Protein AF-A0A8D0L5Y6-F1 (afdb_monomer)

pLDDT: mean 77.29, std 14.19, range [34.22, 94.06]

Sequence (68 aa):
MAAAAAPTQLEAELYYLIARFLQSGPCKKSAQVLVEELEEYQLIPRRLDWQGKEHRRSFEDLVSEVSL

Foldseek 3Di:
DDDPDQDDPVRLVVLLVVLVVCCVDPNVVVSVVSLVVCVVSVNHDFDQDPVRDTDRDHSVVVVVVVVD

Radius of gyration: 12.78 Å; Cα contacts (8 Å, |Δi|>4): 50; chains: 1; bounding box: 31×22×36 Å

Solvent-accessible surface area (backbone atoms only — not comparable to full-atom values): 4163 Å² total; per-residue (Å²): 132,83,78,79,67,79,70,51,73,67,55,22,51,47,53,50,51,51,34,55,53,25,55,78,44,92,44,41,70,60,18,50,56,48,52,53,50,32,60,76,69,61,45,58,70,60,46,68,46,100,85,69,48,77,42,89,67,57,72,65,58,58,57,61,64,76,73,116

Secondary structure (DSSP, 8-state):
----PPPPHHHHHHHHHHHHHHHHSS-HHHHHHHHHHHHHTT-SPPEEPTTS-EE---HHHHHHHTT-

Structure (mmCIF, N/CA/C/O backbone):
data_AF-A0A8D0L5Y6-F1
#
_entry.id   AF-A0A8D0L5Y6-F1
#
loop_
_atom_site.group_PDB
_atom_site.id
_atom_site.type_symbol
_atom_site.label_atom_id
_atom_site.label_alt_id
_atom_site.label_comp_id
_atom_site.label_asym_id
_atom_site.label_entity_id
_atom_site.label_seq_id
_atom_site.pdbx_PDB_ins_code
_atom_site.Cartn_x
_atom_site.Cartn_y
_atom_site.Cartn_z
_atom_site.occupancy
_atom_site.B_iso_or_equiv
_atom_site.auth_seq_id
_atom_site.auth_comp_id
_atom_site.auth_asym_id
_atom_site.auth_atom_id
_atom_site.pdbx_PDB_model_num
ATOM 1 N N . MET A 1 1 ? 23.402 12.478 6.488 1.00 34.22 1 MET A N 1
ATOM 2 C CA . MET A 1 1 ? 22.149 12.601 5.715 1.00 34.22 1 MET A CA 1
ATOM 3 C C . MET A 1 1 ? 22.113 11.434 4.749 1.00 34.22 1 MET A C 1
ATOM 5 O O . MET A 1 1 ? 22.856 11.459 3.778 1.00 34.22 1 MET A O 1
ATOM 9 N N . ALA A 1 2 ? 21.393 10.363 5.091 1.00 38.16 2 ALA A N 1
ATOM 10 C CA . ALA A 1 2 ? 21.293 9.190 4.231 1.00 38.16 2 ALA A CA 1
ATOM 11 C C . ALA A 1 2 ? 20.527 9.595 2.969 1.00 38.16 2 ALA A C 1
ATOM 13 O O . ALA A 1 2 ? 19.376 10.016 3.058 1.00 38.16 2 ALA A O 1
ATOM 14 N N . ALA A 1 3 ? 21.190 9.539 1.816 1.00 41.50 3 ALA A N 1
ATOM 15 C CA . ALA A 1 3 ? 20.502 9.582 0.541 1.00 41.50 3 ALA A CA 1
ATOM 16 C C . ALA A 1 3 ? 19.565 8.371 0.527 1.00 41.50 3 ALA A C 1
ATOM 18 O O . ALA A 1 3 ? 20.044 7.237 0.536 1.00 41.50 3 ALA A O 1
ATOM 19 N N . ALA A 1 4 ? 18.255 8.604 0.603 1.00 51.50 4 ALA A N 1
ATOM 20 C CA . ALA A 1 4 ? 17.276 7.560 0.358 1.00 51.50 4 ALA A CA 1
ATOM 21 C C . ALA A 1 4 ? 17.506 7.098 -1.085 1.00 51.50 4 ALA A C 1
ATOM 23 O O . ALA A 1 4 ? 17.166 7.804 -2.035 1.00 51.50 4 ALA A O 1
ATOM 24 N N . ALA A 1 5 ? 18.212 5.977 -1.244 1.00 58.50 5 ALA A N 1
ATOM 25 C CA . ALA A 1 5 ? 18.292 5.290 -2.517 1.00 58.50 5 ALA A CA 1
ATOM 26 C C . ALA A 1 5 ? 16.850 5.053 -2.976 1.00 58.50 5 ALA A C 1
ATOM 28 O O . ALA A 1 5 ? 15.998 4.720 -2.150 1.00 58.50 5 ALA A O 1
ATOM 29 N N . ALA A 1 6 ? 16.567 5.288 -4.260 1.00 59.78 6 ALA A N 1
ATOM 30 C CA . ALA A 1 6 ? 15.257 4.963 -4.806 1.00 59.78 6 ALA A CA 1
ATOM 31 C 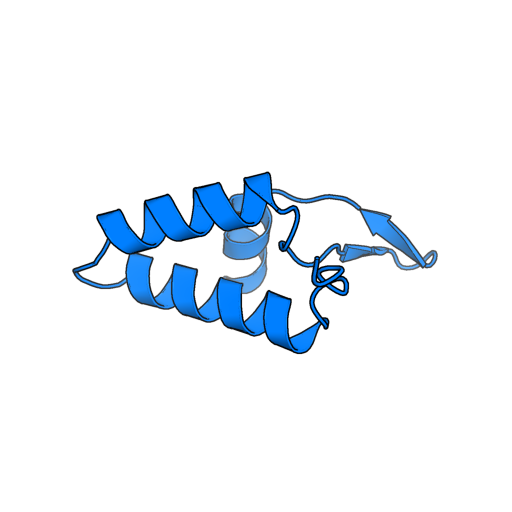C . ALA A 1 6 ? 14.920 3.516 -4.407 1.00 59.78 6 ALA A C 1
ATOM 33 O O . ALA A 1 6 ? 15.809 2.662 -4.524 1.00 59.78 6 ALA A O 1
ATOM 34 N N . PRO A 1 7 ? 13.705 3.253 -3.894 1.00 66.69 7 PRO A N 1
ATOM 35 C CA . PRO A 1 7 ? 13.339 1.919 -3.454 1.00 66.69 7 PRO A CA 1
ATOM 36 C C . PRO A 1 7 ? 13.578 0.955 -4.609 1.00 66.69 7 PRO A C 1
ATOM 38 O O . PRO A 1 7 ? 13.232 1.226 -5.764 1.00 66.69 7 PRO A O 1
ATOM 41 N N . THR A 1 8 ? 14.207 -0.169 -4.301 1.00 78.38 8 THR A N 1
ATOM 42 C CA . THR A 1 8 ? 14.295 -1.268 -5.254 1.00 78.38 8 THR A CA 1
ATOM 43 C C . THR A 1 8 ? 12.880 -1.693 -5.648 1.00 78.38 8 THR A C 1
ATOM 45 O O . THR A 1 8 ? 11.930 -1.532 -4.879 1.00 78.38 8 THR A O 1
ATOM 48 N N . GLN A 1 9 ? 12.716 -2.259 -6.846 1.00 75.50 9 GLN A N 1
ATOM 49 C CA . GLN A 1 9 ? 11.401 -2.716 -7.307 1.00 75.50 9 GLN A CA 1
ATOM 50 C C . GLN A 1 9 ? 10.728 -3.655 -6.285 1.00 75.50 9 GLN A C 1
ATOM 52 O O . GLN A 1 9 ? 9.528 -3.554 -6.047 1.00 75.50 9 GLN A O 1
ATOM 57 N N . 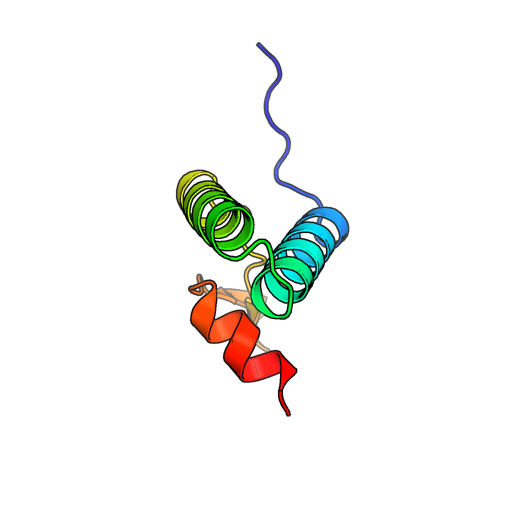LEU A 1 10 ? 11.523 -4.495 -5.616 1.00 81.62 10 LEU A N 1
ATOM 58 C CA . LEU A 1 10 ? 11.067 -5.390 -4.557 1.00 81.62 10 LEU A CA 1
ATOM 59 C C . LEU A 1 10 ? 10.516 -4.640 -3.333 1.00 81.62 10 LEU A C 1
ATOM 61 O O . LEU A 1 10 ? 9.487 -5.028 -2.787 1.00 81.62 10 LEU A O 1
ATOM 65 N N . GLU A 1 11 ? 11.186 -3.575 -2.889 1.00 84.19 11 GLU A N 1
ATOM 66 C CA . GLU A 1 11 ? 10.723 -2.762 -1.758 1.00 84.19 11 GLU A CA 1
ATOM 67 C C . GLU A 1 11 ? 9.407 -2.059 -2.098 1.00 84.19 11 GLU A C 1
ATOM 69 O O . GLU A 1 11 ? 8.472 -2.088 -1.301 1.00 84.19 11 GLU A O 1
ATOM 74 N N . ALA A 1 12 ? 9.299 -1.499 -3.306 1.00 81.38 12 ALA A N 1
ATOM 75 C CA . ALA A 1 12 ? 8.080 -0.858 -3.794 1.00 81.38 12 ALA A CA 1
ATOM 76 C C . ALA A 1 12 ? 6.892 -1.841 -3.864 1.00 81.38 12 ALA A C 1
ATOM 78 O O . ALA A 1 12 ? 5.782 -1.524 -3.428 1.00 81.38 12 ALA A O 1
ATOM 79 N N . GLU A 1 13 ? 7.128 -3.062 -4.354 1.00 82.75 13 GLU A N 1
ATOM 80 C CA . GLU A 1 13 ? 6.134 -4.142 -4.359 1.00 82.75 13 GLU A CA 1
ATOM 81 C C . GLU A 1 13 ? 5.734 -4.560 -2.935 1.00 82.75 13 GLU A C 1
ATOM 83 O O . GLU A 1 13 ? 4.548 -4.738 -2.647 1.00 82.75 13 GLU A O 1
ATOM 88 N N . LEU A 1 14 ? 6.697 -4.664 -2.016 1.00 88.44 14 LEU A N 1
ATOM 89 C CA . LEU A 1 14 ? 6.432 -5.015 -0.623 1.00 88.44 14 LEU A CA 1
ATOM 90 C C . LEU A 1 14 ? 5.561 -3.964 0.074 1.00 88.44 14 LEU A C 1
ATOM 92 O O . LEU A 1 14 ? 4.586 -4.320 0.738 1.00 88.44 14 LEU A O 1
ATOM 96 N N . TYR A 1 15 ? 5.873 -2.678 -0.098 1.00 88.06 15 TYR A N 1
ATOM 97 C CA . TYR A 1 15 ? 5.067 -1.590 0.453 1.00 88.06 15 TYR A CA 1
ATOM 98 C C . TYR A 1 15 ? 3.622 -1.635 -0.048 1.00 88.06 15 TYR A C 1
ATOM 100 O O . TYR A 1 15 ? 2.687 -1.503 0.747 1.00 88.06 15 TYR A O 1
ATOM 108 N N . TYR A 1 16 ? 3.431 -1.895 -1.342 1.00 84.69 16 TYR A N 1
ATOM 109 C CA . TYR A 1 16 ? 2.102 -2.089 -1.912 1.00 84.69 16 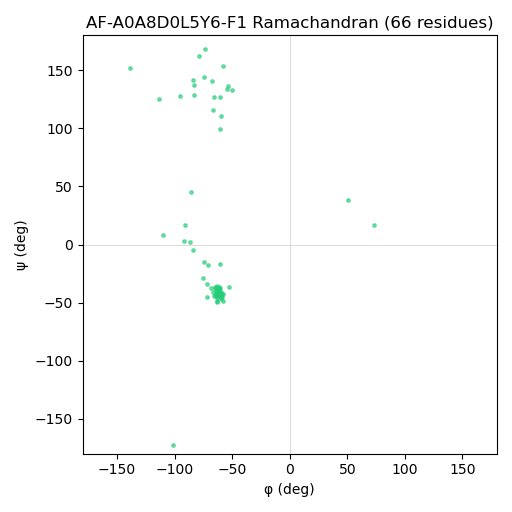TYR A CA 1
ATOM 110 C C . TYR A 1 16 ? 1.360 -3.267 -1.263 1.00 84.69 16 TYR A C 1
ATOM 112 O O . TYR A 1 16 ? 0.201 -3.126 -0.863 1.00 84.69 16 TYR A O 1
ATOM 120 N N . LEU A 1 17 ? 2.018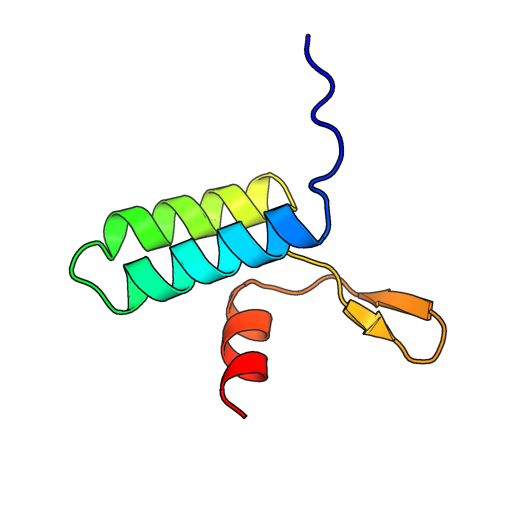 -4.421 -1.113 1.00 88.25 17 LEU A N 1
ATOM 121 C CA . LEU A 1 17 ? 1.411 -5.605 -0.500 1.00 88.25 17 LEU A CA 1
ATOM 122 C C . LEU A 1 17 ? 1.006 -5.351 0.955 1.00 88.25 17 LEU A C 1
ATOM 124 O O . LEU A 1 17 ? -0.079 -5.764 1.366 1.00 88.25 17 LEU A O 1
ATOM 128 N N . ILE A 1 18 ? 1.834 -4.633 1.719 1.00 91.56 18 ILE A N 1
ATOM 129 C CA . ILE A 1 18 ? 1.518 -4.235 3.096 1.00 91.56 18 ILE A CA 1
ATOM 130 C C . ILE A 1 18 ? 0.300 -3.306 3.109 1.00 91.56 18 ILE A C 1
ATOM 132 O O . ILE A 1 18 ? -0.646 -3.552 3.857 1.00 91.56 18 ILE A O 1
ATOM 136 N N . ALA A 1 19 ? 0.270 -2.279 2.258 1.00 90.06 19 ALA A N 1
ATOM 137 C CA . ALA A 1 19 ? -0.861 -1.358 2.171 1.00 90.06 19 ALA A CA 1
ATOM 138 C C . ALA A 1 19 ? -2.168 -2.080 1.797 1.00 90.06 19 ALA A C 1
ATOM 140 O O . ALA A 1 19 ? -3.218 -1.810 2.390 1.00 90.06 19 ALA A O 1
ATOM 141 N N . ARG A 1 20 ? -2.112 -3.037 0.862 1.00 88.50 20 ARG A N 1
ATOM 142 C CA . ARG A 1 20 ? -3.257 -3.874 0.467 1.00 88.50 20 ARG A CA 1
ATOM 143 C C . ARG A 1 20 ? -3.709 -4.791 1.605 1.00 88.50 20 ARG A C 1
ATOM 145 O O . ARG A 1 20 ? -4.905 -4.881 1.885 1.00 88.50 20 ARG A O 1
ATOM 152 N N . PHE A 1 21 ? -2.765 -5.427 2.295 1.00 90.88 21 PHE A N 1
ATOM 153 C CA . PHE A 1 21 ? -3.048 -6.255 3.466 1.00 90.88 21 PHE A CA 1
ATOM 154 C C . PHE A 1 21 ? -3.770 -5.447 4.554 1.00 90.88 21 PHE A C 1
ATOM 156 O O . PHE A 1 21 ? -4.833 -5.854 5.025 1.00 90.88 21 PHE A O 1
ATOM 163 N N . LEU A 1 22 ? -3.256 -4.262 4.892 1.00 92.19 22 LEU A N 1
ATOM 164 C CA . LEU A 1 22 ? -3.835 -3.393 5.918 1.00 92.19 22 LEU A CA 1
ATOM 165 C C . LEU A 1 22 ? -5.231 -2.869 5.538 1.00 92.19 22 LEU A C 1
ATOM 167 O O . LEU A 1 22 ? -6.096 -2.796 6.411 1.00 92.19 22 LEU A O 1
ATOM 171 N N . GLN A 1 23 ? -5.479 -2.560 4.259 1.00 87.38 23 GLN A N 1
ATOM 172 C CA . GLN A 1 23 ? -6.803 -2.155 3.755 1.00 87.38 23 GLN A CA 1
ATOM 173 C C . GLN A 1 23 ? -7.860 -3.252 3.903 1.00 87.38 23 GLN A C 1
ATOM 175 O O . GLN A 1 23 ? -9.011 -2.960 4.233 1.00 87.38 23 GLN A O 1
ATOM 180 N N . SER A 1 24 ? -7.469 -4.509 3.673 1.00 87.44 24 SER A N 1
ATOM 181 C CA . SER A 1 24 ? -8.353 -5.668 3.852 1.00 87.44 24 SER A CA 1
ATOM 182 C C . SER A 1 24 ? -8.590 -6.032 5.325 1.00 87.44 24 SER A C 1
ATOM 184 O O . SER A 1 24 ? -9.516 -6.778 5.640 1.00 87.44 24 SER A O 1
ATOM 186 N N . GLY A 1 25 ? -7.768 -5.496 6.232 1.00 89.19 25 GLY A N 1
ATOM 187 C CA . GLY A 1 25 ? -7.805 -5.770 7.663 1.00 89.19 25 GLY A CA 1
ATOM 188 C C . GLY A 1 25 ? -8.489 -4.680 8.505 1.00 89.19 25 GLY A C 1
ATOM 189 O O . GLY A 1 25 ? -9.065 -3.719 7.991 1.00 89.19 25 GLY A O 1
ATOM 190 N N . PRO A 1 26 ? -8.414 -4.794 9.845 1.00 93.38 26 PRO A N 1
ATOM 191 C CA . PRO A 1 26 ? -8.950 -3.785 10.763 1.00 93.38 26 PRO A CA 1
ATOM 192 C C . PRO A 1 26 ? -8.134 -2.478 10.761 1.00 93.38 26 PRO A C 1
ATOM 194 O O . PRO A 1 26 ? -8.623 -1.433 11.189 1.00 93.38 26 PRO A O 1
ATOM 197 N N . CYS A 1 27 ? -6.898 -2.511 10.256 1.00 92.94 27 CYS A N 1
ATOM 198 C CA . CYS A 1 27 ? -5.927 -1.418 10.315 1.00 92.94 27 CYS A CA 1
ATOM 199 C C . CYS A 1 27 ? -6.075 -0.401 9.168 1.00 92.94 27 CYS A C 1
ATOM 201 O O . CYS A 1 27 ? -5.084 0.036 8.584 1.00 92.94 27 CYS A O 1
ATOM 203 N N . LYS A 1 28 ? -7.306 0.023 8.861 1.00 90.38 28 LYS A N 1
ATOM 204 C CA . LYS A 1 28 ? -7.593 0.929 7.731 1.00 90.38 28 LYS A CA 1
ATOM 205 C C . LYS A 1 28 ? -6.894 2.286 7.842 1.00 90.38 28 LYS A C 1
ATOM 207 O O . LYS A 1 28 ? -6.407 2.802 6.846 1.00 90.38 28 LYS A O 1
ATOM 212 N N . LYS A 1 29 ? -6.795 2.836 9.060 1.00 93.88 29 LYS A N 1
ATOM 213 C CA . LYS A 1 29 ? -6.088 4.105 9.316 1.00 93.88 29 LYS A CA 1
ATOM 214 C C . LYS A 1 29 ? -4.599 4.002 8.990 1.00 93.88 29 LYS A C 1
ATOM 216 O O . LYS A 1 29 ? -4.057 4.883 8.341 1.00 93.88 29 LYS A O 1
ATOM 221 N N . SER A 1 30 ? -3.956 2.912 9.411 1.00 93.75 30 SER A N 1
ATOM 222 C CA . SER A 1 30 ? -2.547 2.654 9.099 1.00 93.75 30 SER A CA 1
ATOM 223 C C . SER A 1 30 ? -2.334 2.458 7.603 1.00 93.75 30 SER A C 1
ATOM 225 O O . SER A 1 30 ? -1.340 2.927 7.070 1.00 93.75 30 SER A O 1
ATOM 227 N N . ALA A 1 31 ? -3.279 1.801 6.925 1.00 91.88 31 ALA A N 1
ATOM 228 C CA . ALA A 1 31 ? -3.226 1.641 5.480 1.00 91.88 31 ALA A CA 1
ATOM 229 C C . ALA A 1 31 ? -3.295 2.990 4.754 1.00 91.88 31 ALA A C 1
ATOM 231 O O . ALA A 1 31 ? -2.524 3.216 3.833 1.00 91.88 31 ALA A O 1
ATOM 232 N N . GLN A 1 32 ? -4.181 3.887 5.195 1.00 90.62 32 GLN A N 1
ATOM 233 C CA . GLN A 1 32 ? -4.329 5.213 4.603 1.00 90.62 32 GLN A CA 1
ATOM 234 C C . GLN A 1 32 ? -3.057 6.056 4.763 1.00 90.62 32 GLN A C 1
ATOM 236 O O . GLN A 1 32 ? -2.547 6.560 3.771 1.00 90.62 32 GLN A O 1
ATOM 241 N N . VAL A 1 33 ? -2.503 6.133 5.979 1.00 94.06 33 VAL A N 1
ATOM 242 C CA . VAL A 1 33 ? -1.243 6.857 6.234 1.00 94.06 33 VAL A CA 1
ATOM 243 C C . VAL A 1 33 ? -0.106 6.290 5.386 1.00 94.06 33 VAL A C 1
ATOM 245 O O . VAL A 1 33 ? 0.649 7.044 4.788 1.00 94.06 33 VAL A O 1
ATOM 248 N N . LEU A 1 34 ? -0.014 4.961 5.278 1.00 91.38 34 LEU A N 1
ATOM 249 C CA . LEU A 1 34 ? 1.006 4.328 4.448 1.00 91.38 34 LEU A CA 1
ATOM 250 C C . LEU A 1 34 ? 0.849 4.708 2.968 1.00 91.38 34 LEU A C 1
ATOM 252 O O . LEU A 1 34 ? 1.841 4.992 2.316 1.00 91.38 34 LEU A O 1
ATOM 256 N N . VAL A 1 35 ? -0.373 4.735 2.430 1.00 88.88 35 VAL A N 1
ATOM 257 C CA . VAL A 1 35 ? -0.615 5.158 1.038 1.00 88.88 35 VAL A CA 1
ATOM 258 C C . VAL A 1 35 ? -0.212 6.618 0.820 1.00 88.88 35 VAL A C 1
ATOM 260 O O . VAL A 1 35 ? 0.469 6.907 -0.161 1.00 88.88 35 VAL A O 1
ATOM 263 N N . GLU A 1 36 ? -0.565 7.510 1.747 1.00 89.25 36 GLU A N 1
ATOM 264 C CA . GLU A 1 36 ? -0.187 8.929 1.696 1.00 89.25 36 GLU A CA 1
ATOM 265 C C . GLU A 1 36 ? 1.345 9.101 1.693 1.00 89.25 36 GLU A C 1
ATOM 267 O O . GLU A 1 36 ? 1.886 9.806 0.840 1.00 89.25 36 GLU A O 1
ATOM 272 N N . GLU A 1 37 ? 2.066 8.382 2.561 1.00 90.25 37 GLU A N 1
ATOM 273 C CA . GLU A 1 37 ? 3.536 8.397 2.588 1.00 90.25 37 GLU A CA 1
ATOM 274 C C . GLU A 1 37 ? 4.148 7.831 1.293 1.00 90.25 37 GLU A C 1
ATOM 276 O O . GLU A 1 37 ? 5.128 8.368 0.773 1.00 90.25 37 GLU A O 1
ATOM 281 N N . LEU A 1 38 ? 3.575 6.764 0.723 1.00 86.31 38 LEU A N 1
ATOM 282 C CA . LEU A 1 38 ? 4.061 6.185 -0.535 1.00 86.31 38 LEU A CA 1
ATOM 283 C C . LEU A 1 38 ? 3.931 7.157 -1.713 1.00 86.31 38 LEU A C 1
ATOM 285 O O . LEU A 1 38 ? 4.806 7.175 -2.587 1.00 86.31 38 LEU A O 1
ATOM 289 N N . GLU A 1 39 ? 2.869 7.961 -1.742 1.00 83.31 39 GLU A N 1
ATOM 290 C CA . GLU A 1 39 ? 2.675 9.012 -2.742 1.00 83.31 39 GLU A CA 1
ATOM 291 C C . GLU A 1 39 ? 3.623 10.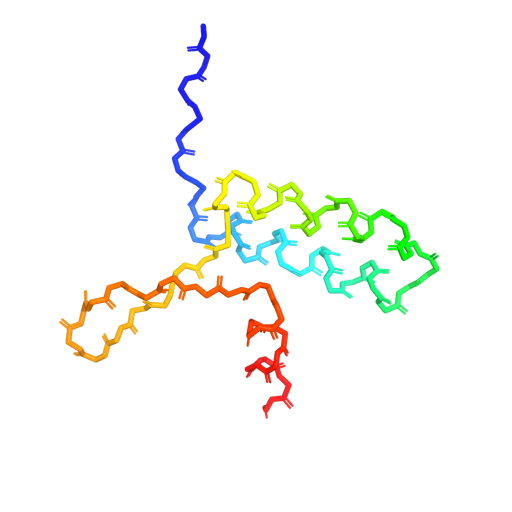195 -2.516 1.00 83.31 39 GLU A C 1
ATOM 293 O O . GLU A 1 39 ? 4.270 10.644 -3.469 1.00 83.31 39 GLU A O 1
ATOM 29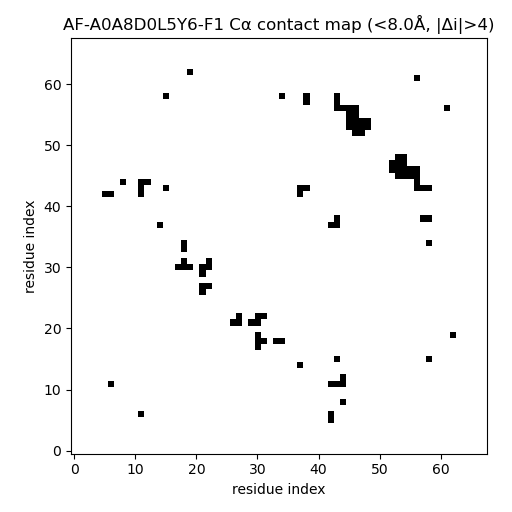8 N N . GLU A 1 40 ? 3.770 10.653 -1.268 1.00 85.69 40 GLU A N 1
ATOM 299 C CA . GLU A 1 40 ? 4.660 11.760 -0.897 1.00 85.69 40 GLU A CA 1
ATOM 300 C C . GLU A 1 40 ? 6.120 11.463 -1.269 1.00 85.69 40 GLU A C 1
ATOM 302 O O . GLU A 1 40 ? 6.800 12.287 -1.889 1.00 85.69 40 GLU A O 1
ATOM 307 N N . TYR A 1 41 ? 6.587 10.251 -0.968 1.00 83.75 41 TYR A N 1
ATOM 308 C CA . TYR A 1 41 ? 7.951 9.816 -1.264 1.00 83.75 41 TYR A CA 1
ATOM 309 C C . TYR A 1 41 ? 8.126 9.222 -2.674 1.00 83.75 41 TYR A C 1
ATOM 311 O O . TYR A 1 41 ? 9.229 8.803 -3.025 1.00 83.75 41 TYR A O 1
ATOM 319 N N . GLN A 1 42 ? 7.074 9.200 -3.505 1.00 77.44 42 GLN A N 1
ATOM 320 C CA . GLN A 1 42 ? 7.072 8.590 -4.847 1.00 77.44 42 GLN A CA 1
ATOM 321 C C . GLN A 1 42 ? 7.608 7.147 -4.864 1.00 77.44 42 GLN A C 1
ATOM 323 O O . GLN A 1 42 ? 8.310 6.744 -5.794 1.00 77.44 42 GLN A O 1
ATOM 328 N N . LEU A 1 43 ? 7.275 6.366 -3.836 1.00 78.81 43 LEU A N 1
ATOM 329 C CA . LEU A 1 43 ? 7.736 4.983 -3.665 1.00 78.81 43 LEU A CA 1
ATOM 330 C C . LEU A 1 43 ? 6.874 3.979 -4.444 1.00 78.81 43 LEU A C 1
ATOM 332 O O . LEU A 1 43 ? 7.182 2.789 -4.474 1.00 78.81 43 LEU A O 1
ATOM 336 N N . ILE A 1 44 ? 5.795 4.449 -5.076 1.00 76.56 44 ILE A N 1
ATOM 337 C CA . ILE A 1 44 ? 4.918 3.627 -5.908 1.00 76.56 44 ILE A CA 1
ATOM 338 C C . ILE A 1 44 ? 5.698 3.152 -7.143 1.00 76.56 44 ILE A C 1
ATOM 340 O O . ILE A 1 44 ? 6.260 3.984 -7.870 1.00 76.56 44 ILE A O 1
ATOM 344 N N . PRO A 1 45 ? 5.719 1.833 -7.420 1.00 69.81 45 PRO A N 1
ATOM 345 C CA . PRO A 1 45 ? 6.430 1.310 -8.572 1.00 69.81 45 PRO A CA 1
ATOM 346 C C . PRO A 1 45 ? 5.859 1.904 -9.864 1.00 69.81 45 PRO A C 1
ATOM 348 O O . PRO A 1 45 ? 4.656 1.858 -10.127 1.00 69.81 45 PRO A O 1
ATOM 351 N N . ARG A 1 46 ? 6.741 2.479 -10.687 1.00 73.19 46 ARG A N 1
ATOM 352 C CA . ARG A 1 46 ? 6.378 2.999 -12.010 1.00 73.19 46 ARG A CA 1
ATOM 353 C C . ARG A 1 46 ? 6.171 1.833 -12.966 1.00 73.19 46 ARG A C 1
ATOM 355 O O . ARG A 1 46 ? 6.903 0.846 -12.910 1.00 73.19 46 ARG A O 1
ATOM 362 N N . ARG A 1 47 ? 5.217 1.957 -13.889 1.00 73.69 47 ARG A N 1
ATOM 363 C CA . ARG A 1 47 ? 5.103 0.982 -14.980 1.00 73.69 47 ARG A CA 1
ATOM 364 C C . ARG A 1 47 ? 6.036 1.338 -16.116 1.00 73.69 47 ARG A C 1
ATOM 366 O O . ARG A 1 47 ? 6.154 2.506 -16.476 1.00 73.69 47 ARG A O 1
ATOM 373 N N . LEU A 1 48 ? 6.622 0.300 -16.699 1.00 72.00 48 LEU A N 1
ATOM 374 C CA . LEU A 1 48 ? 7.305 0.372 -17.976 1.00 72.00 48 LEU A CA 1
ATOM 375 C C . LEU A 1 48 ? 6.341 -0.041 -19.080 1.00 72.00 48 LEU A C 1
ATOM 377 O O . LEU A 1 48 ? 5.723 -1.106 -19.027 1.00 72.00 48 LEU A O 1
ATOM 381 N N . ASP A 1 49 ? 6.239 0.808 -20.087 1.00 77.31 49 ASP A N 1
ATOM 382 C CA . ASP A 1 49 ? 5.539 0.489 -21.318 1.00 77.31 49 ASP A CA 1
ATOM 383 C C . ASP A 1 49 ? 6.360 -0.485 -22.172 1.00 77.31 49 ASP A C 1
ATOM 385 O O . ASP A 1 49 ? 7.562 -0.669 -21.977 1.00 77.31 49 ASP A O 1
ATOM 389 N N . TRP A 1 50 ? 5.740 -1.047 -23.212 1.00 76.12 50 TRP A N 1
ATOM 390 C CA . TRP A 1 50 ? 6.421 -1.877 -24.217 1.00 76.12 50 TRP A CA 1
ATOM 391 C C . TRP A 1 50 ? 7.536 -1.133 -24.977 1.00 76.12 50 TRP A C 1
ATOM 393 O O . TRP A 1 50 ? 8.396 -1.761 -25.587 1.00 76.12 50 TRP A O 1
ATOM 403 N N . GLN A 1 51 ? 7.540 0.203 -24.924 1.00 82.50 51 GLN A N 1
ATOM 404 C CA . GLN A 1 51 ? 8.604 1.070 -25.447 1.00 82.50 51 GLN A CA 1
ATOM 405 C C . GLN A 1 51 ? 9.676 1.418 -24.395 1.00 82.50 51 GLN A C 1
ATOM 407 O O . GLN A 1 51 ? 10.561 2.222 -24.676 1.00 82.50 51 GLN A O 1
ATOM 412 N N . GLY A 1 52 ? 9.581 0.878 -23.175 1.00 76.31 52 GLY A N 1
ATOM 413 C CA . GLY A 1 52 ? 10.496 1.171 -22.068 1.00 76.31 52 GLY A CA 1
ATOM 414 C C . GLY A 1 52 ? 10.316 2.556 -21.440 1.00 76.31 52 GLY A C 1
ATOM 415 O O . GLY A 1 52 ? 11.214 3.030 -20.750 1.00 76.31 52 GLY A O 1
ATOM 416 N N . LYS A 1 53 ? 9.185 3.233 -21.680 1.00 74.44 53 LYS A N 1
ATOM 417 C CA . LYS A 1 53 ? 8.865 4.507 -21.021 1.00 74.44 53 LYS A CA 1
ATOM 418 C C . LYS A 1 53 ? 8.251 4.268 -19.652 1.00 74.44 53 LYS A C 1
ATOM 420 O O . LYS A 1 53 ? 7.392 3.406 -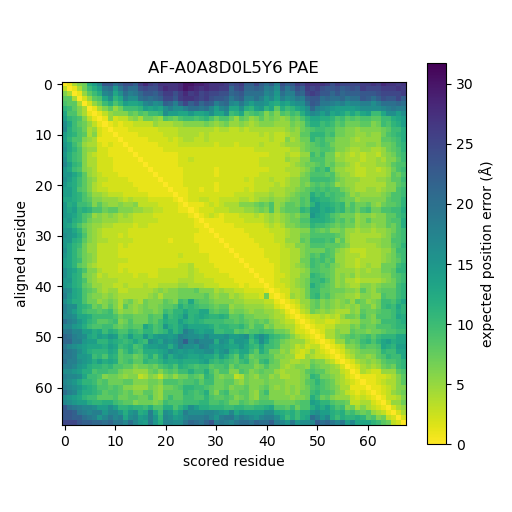19.505 1.00 74.44 53 LYS A O 1
ATOM 425 N N . GLU A 1 54 ? 8.678 5.060 -18.675 1.00 76.31 54 GLU A N 1
ATOM 426 C CA . GLU A 1 54 ? 8.111 5.045 -17.331 1.00 76.31 54 GLU A CA 1
ATOM 427 C C . GLU A 1 54 ? 6.849 5.902 -17.248 1.00 76.31 54 GLU A C 1
ATOM 429 O O . GLU A 1 54 ? 6.863 7.091 -17.576 1.00 76.31 54 GLU A O 1
ATOM 434 N N . HIS A 1 55 ? 5.778 5.317 -16.724 1.00 74.25 55 HIS A N 1
ATOM 435 C CA . HIS A 1 55 ? 4.528 6.008 -16.446 1.00 74.25 55 HIS A CA 1
ATOM 436 C C . HIS A 1 55 ? 4.285 6.057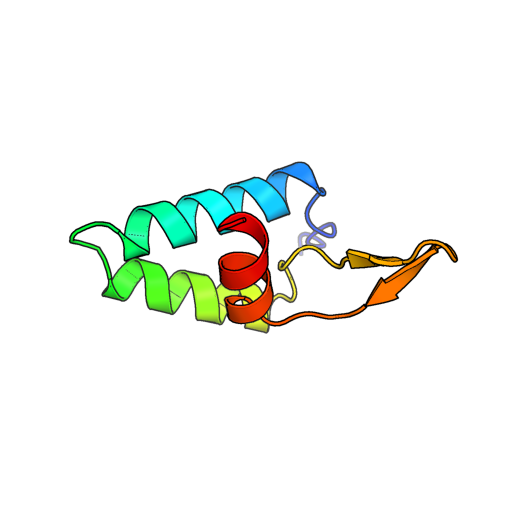 -14.938 1.00 74.25 55 HIS A C 1
ATOM 438 O O . HIS A 1 55 ? 4.276 5.026 -14.256 1.00 74.25 55 HIS A O 1
ATOM 444 N N . ARG A 1 56 ? 4.089 7.278 -14.420 1.00 68.75 56 ARG A N 1
ATOM 445 C CA . ARG A 1 56 ? 3.634 7.509 -13.043 1.00 68.75 56 ARG A CA 1
ATOM 446 C C . ARG A 1 56 ? 2.203 7.008 -12.898 1.00 68.75 56 ARG A C 1
ATOM 448 O O . ARG A 1 56 ? 1.402 7.184 -13.814 1.00 68.75 56 ARG A O 1
ATOM 455 N N . ARG A 1 57 ? 1.902 6.400 -11.754 1.00 72.31 57 ARG A N 1
ATOM 456 C CA . ARG A 1 57 ? 0.582 5.854 -11.429 1.00 72.31 57 ARG A CA 1
ATOM 457 C C . ARG A 1 57 ? 0.227 6.173 -9.993 1.00 72.31 57 ARG A C 1
ATOM 459 O O . ARG A 1 57 ? 1.126 6.343 -9.169 1.00 72.31 57 ARG A O 1
ATOM 466 N N . SER A 1 58 ? -1.070 6.271 -9.739 1.00 73.88 58 SER A N 1
ATOM 467 C CA . SER A 1 58 ? -1.599 6.376 -8.385 1.00 73.88 58 SER A CA 1
ATOM 468 C C . SER A 1 58 ? -1.619 5.003 -7.717 1.00 73.88 58 SER A C 1
ATOM 470 O O . SER A 1 58 ? -1.547 3.962 -8.381 1.00 73.88 58 SER A O 1
ATOM 472 N N . PHE A 1 59 ? -1.727 4.988 -6.392 1.00 74.38 59 PHE A N 1
ATOM 473 C CA . PHE A 1 59 ? -1.864 3.737 -5.657 1.00 74.38 59 PHE A CA 1
ATOM 474 C C . PHE A 1 59 ? -3.150 2.984 -6.057 1.00 74.38 59 PHE A C 1
ATOM 476 O O . PHE A 1 59 ? -3.135 1.760 -6.197 1.00 74.38 59 PHE A O 1
ATOM 483 N N . GLU A 1 60 ? -4.244 3.708 -6.319 1.00 71.88 60 GLU A N 1
ATOM 484 C CA . GLU A 1 60 ? -5.524 3.141 -6.770 1.00 71.88 60 GLU A CA 1
ATOM 485 C C . GLU A 1 60 ? -5.418 2.417 -8.120 1.00 71.88 60 GLU A C 1
ATOM 487 O O . GLU A 1 60 ? -5.996 1.337 -8.289 1.00 71.88 60 GLU A O 1
ATOM 492 N N . ASP A 1 61 ? -4.631 2.951 -9.060 1.00 71.38 61 ASP A N 1
ATOM 493 C CA . ASP A 1 61 ? -4.365 2.286 -10.343 1.00 71.38 61 ASP A CA 1
ATOM 494 C C . ASP A 1 61 ? -3.676 0.930 -10.124 1.00 71.38 61 ASP A C 1
ATOM 496 O O . ASP A 1 61 ?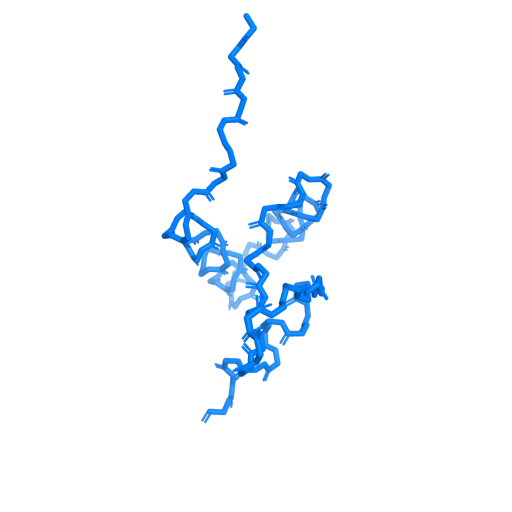 -4.004 -0.064 -10.774 1.00 71.38 61 ASP A O 1
ATOM 500 N N . LEU A 1 62 ? -2.745 0.868 -9.165 1.00 71.31 62 LEU A N 1
ATOM 501 C CA . LEU A 1 62 ? -2.004 -0.351 -8.838 1.00 71.31 62 LEU A CA 1
ATOM 502 C C . LEU A 1 62 ? -2.889 -1.388 -8.131 1.00 71.31 62 LEU A C 1
ATOM 504 O O . LEU A 1 62 ? -2.742 -2.592 -8.335 1.00 71.31 62 LEU A O 1
ATOM 508 N N . VAL A 1 63 ? -3.847 -0.949 -7.313 1.00 71.50 63 VAL A N 1
ATOM 509 C CA . VAL A 1 63 ? -4.861 -1.838 -6.715 1.00 71.50 63 VAL A CA 1
ATOM 510 C C . VAL A 1 63 ? -5.798 -2.408 -7.780 1.00 71.50 63 VAL A C 1
ATOM 512 O O . VAL A 1 63 ? -6.120 -3.600 -7.740 1.00 71.50 63 VAL A O 1
ATOM 515 N N . SER A 1 64 ? -6.193 -1.577 -8.744 1.00 68.50 64 SER A N 1
ATOM 516 C CA . SER A 1 64 ? -7.134 -1.948 -9.804 1.00 68.50 64 SER A CA 1
ATOM 517 C C . SER A 1 64 ? -6.545 -2.968 -10.783 1.00 68.50 64 SER A C 1
ATOM 519 O O . SER A 1 64 ? -7.239 -3.890 -11.202 1.00 68.50 64 SER A O 1
ATOM 521 N N . GLU A 1 65 ? -5.256 -2.863 -11.114 1.00 61.22 65 GLU A N 1
ATOM 522 C CA . GLU A 1 65 ? -4.608 -3.777 -12.063 1.00 61.22 65 GLU A CA 1
ATOM 523 C C . GLU A 1 65 ? -4.291 -5.168 -11.505 1.00 61.22 65 GLU A C 1
ATOM 525 O O . GLU A 1 65 ? -4.269 -6.130 -12.266 1.00 61.22 65 GLU A O 1
ATOM 530 N N . VAL A 1 66 ? -4.052 -5.300 -10.198 1.00 58.56 66 VAL A N 1
ATOM 531 C CA . VAL A 1 66 ? -3.721 -6.592 -9.555 1.00 58.56 66 VAL A CA 1
ATOM 532 C C . VAL A 1 66 ? -4.991 -7.311 -9.053 1.00 58.56 66 VAL A C 1
ATOM 534 O O . VAL A 1 66 ? -4.927 -8.179 -8.180 1.00 58.56 66 VAL A O 1
ATOM 537 N N . SER A 1 67 ? -6.173 -6.913 -9.533 1.00 50.56 67 SER A N 1
ATOM 538 C CA . SER A 1 67 ? -7.444 -7.622 -9.297 1.00 50.56 67 SER A CA 1
ATOM 539 C C . SER A 1 67 ? -8.005 -8.307 -10.555 1.00 50.56 67 SER A C 1
ATOM 541 O O . SER A 1 67 ? -9.125 -8.814 -10.503 1.00 50.56 67 SER A O 1
ATOM 543 N N . LEU A 1 68 ? -7.237 -8.343 -11.652 1.00 42.25 68 LEU A N 1
ATOM 544 C CA . LEU A 1 68 ? -7.438 -9.248 -12.795 1.00 42.25 68 LEU A CA 1
ATOM 545 C C . LEU A 1 68 ? -6.642 -10.542 -12.588 1.00 42.25 68 LEU A C 1
ATOM 547 O O . LEU A 1 68 ? -7.165 -11.604 -12.988 1.00 42.25 68 LEU A O 1
#

InterPro domains:
  IPR052060 Bromodomain and WD repeat-containing [PTHR16266] (8-64)
  IPR057452 BRWD/PHIP, N-terminal domain [PF25437] (5-65)

Organism: Sphenodon punctatus (NCBI:txid8508)

Mean predicted aligned error: 7.85 Å